Protein AF-A0A7Z9G6P7-F1 (afdb_monomer_lite)

pLDDT: mean 79.87, std 20.91, range [36.34, 98.56]

Radius of gyration: 27.74 Å; chains: 1; bounding box: 66×58×53 Å

Foldseek 3Di:
DDDDDDDDPPDDPVVVVVPDPPPPPVPPPPPPPPVVVVCVVVVHDDDPDDDPADAAEAEAPACCAPPVPQFVNHDPCVVVVVVVVVVVVVCVVVVHHYHYDHDDADPVDPCRCPCVCVVPVRVHSRDD

Sequence (128 aa):
MPSMLRCFTGLPLSLCRMLRPAVCKESVMPPKEDKHAIYERAQLGHALGFGKKPAVIVVDFQLGFTAPEQSPLAGNLDAEVKATNDLIAVARKKNVPIIFTVVGYDPHRQDDAGLWPEKAPSTTEVRH

Secondary structure (DSSP, 8-state):
-------TT---HHHHTTS-SS------------HHHHHHHTT--------SS--EEEES-SHHHH-TTT-TT----HHHHHHHHHHHHHHHHTT--EEEE-----TT-TTTTTTHHHH-GGGTT---

Structure (mmCIF, N/CA/C/O backbone):
data_AF-A0A7Z9G6P7-F1
#
_entry.id   AF-A0A7Z9G6P7-F1
#
loop_
_atom_site.group_PDB
_atom_site.id
_atom_site.type_symbol
_atom_site.label_atom_id
_atom_site.label_alt_id
_atom_site.label_comp_id
_atom_site.label_asym_id
_atom_site.label_entity_id
_atom_site.label_seq_id
_atom_site.pdbx_PDB_ins_code
_atom_site.Cartn_x
_atom_site.Cartn_y
_atom_site.Cartn_z
_atom_site.occupancy
_atom_site.B_iso_or_equiv
_atom_site.auth_seq_id
_atom_site.auth_comp_id
_atom_site.auth_asym_id
_atom_site.auth_atom_id
_atom_site.pdbx_PDB_model_num
ATOM 1 N N . MET A 1 1 ? 49.907 -12.281 -34.747 1.00 37.16 1 MET A N 1
ATOM 2 C CA . MET A 1 1 ? 50.344 -13.301 -33.771 1.00 37.16 1 MET A CA 1
ATOM 3 C C . MET A 1 1 ? 49.206 -13.551 -32.792 1.00 37.16 1 MET A C 1
ATOM 5 O O . MET A 1 1 ? 48.967 -12.678 -31.970 1.00 37.16 1 MET A O 1
ATOM 9 N N . PRO A 1 2 ? 48.446 -14.652 -32.913 1.00 37.75 2 PRO A N 1
ATOM 10 C CA . PRO A 1 2 ? 47.386 -14.969 -31.968 1.00 37.75 2 PRO A CA 1
ATOM 11 C C . PRO A 1 2 ? 47.918 -15.867 -30.845 1.00 37.75 2 PRO A C 1
ATOM 13 O O . PRO A 1 2 ? 48.611 -16.856 -31.089 1.00 37.75 2 PRO A O 1
ATOM 16 N N . SER A 1 3 ? 47.611 -15.478 -29.612 1.00 36.66 3 SER A N 1
ATOM 17 C CA . SER A 1 3 ? 47.942 -16.193 -28.387 1.00 36.66 3 SER A CA 1
ATOM 18 C C . SER A 1 3 ? 47.121 -17.479 -28.264 1.00 36.66 3 SER A C 1
ATOM 20 O O . SER A 1 3 ? 45.916 -17.529 -28.498 1.00 36.66 3 SER A O 1
ATOM 22 N N . MET A 1 4 ? 47.825 -18.547 -27.914 1.00 41.03 4 MET A N 1
ATOM 23 C CA . MET A 1 4 ? 47.335 -19.912 -27.798 1.00 41.03 4 MET A CA 1
ATOM 24 C C . MET A 1 4 ? 46.684 -20.101 -26.417 1.00 41.03 4 MET A C 1
ATOM 26 O O . MET A 1 4 ? 47.379 -20.070 -25.400 1.00 41.03 4 MET A O 1
ATOM 30 N N . LEU A 1 5 ? 45.361 -20.299 -26.365 1.00 39.91 5 LEU A N 1
ATOM 31 C CA . LEU A 1 5 ? 44.680 -20.786 -25.160 1.00 39.91 5 LEU A CA 1
ATOM 32 C C . LEU A 1 5 ? 45.214 -22.190 -24.830 1.00 39.91 5 LEU A C 1
ATOM 34 O O . LEU A 1 5 ? 45.024 -23.134 -25.597 1.00 39.91 5 LEU A O 1
ATOM 38 N N . ARG A 1 6 ? 45.894 -22.335 -23.688 1.00 36.34 6 ARG A N 1
ATOM 39 C CA . ARG A 1 6 ? 46.303 -23.638 -23.150 1.00 36.34 6 ARG A CA 1
ATOM 40 C C . ARG A 1 6 ? 45.119 -24.313 -22.461 1.00 36.34 6 ARG A C 1
ATOM 42 O O . ARG A 1 6 ? 44.501 -23.748 -21.566 1.00 36.34 6 ARG A O 1
ATOM 49 N N . CYS A 1 7 ? 44.851 -25.548 -22.868 1.00 36.34 7 CYS A N 1
ATOM 50 C CA . CYS A 1 7 ? 43.937 -26.468 -22.206 1.00 36.34 7 CYS A CA 1
ATOM 51 C C . CYS A 1 7 ? 44.607 -27.034 -20.936 1.00 36.34 7 CYS A C 1
ATOM 53 O O . CYS A 1 7 ? 45.759 -27.468 -20.987 1.00 36.34 7 CYS A O 1
ATOM 55 N N . PHE A 1 8 ? 43.905 -27.014 -19.800 1.00 48.94 8 PHE A N 1
ATOM 56 C CA . PHE A 1 8 ? 44.474 -27.173 -18.449 1.00 48.94 8 PHE A CA 1
ATOM 57 C C . PHE A 1 8 ? 44.848 -28.611 -18.029 1.00 48.94 8 PHE A C 1
ATOM 59 O O . PHE A 1 8 ? 45.206 -28.824 -16.876 1.00 48.94 8 PHE A O 1
ATOM 66 N N . THR A 1 9 ? 44.775 -29.615 -18.911 1.00 51.06 9 THR A N 1
ATOM 67 C CA . THR A 1 9 ? 44.946 -31.029 -18.502 1.00 51.06 9 THR A CA 1
ATOM 68 C C . THR A 1 9 ? 45.941 -31.848 -19.324 1.00 51.06 9 THR A C 1
ATOM 70 O O . THR A 1 9 ? 46.087 -33.039 -19.074 1.00 51.06 9 THR A O 1
ATOM 73 N N . GLY A 1 10 ? 46.676 -31.247 -20.268 1.00 48.16 10 GLY A N 1
ATOM 74 C CA . GLY A 1 10 ? 47.836 -31.907 -20.892 1.00 48.16 10 GLY A CA 1
ATOM 75 C C . GLY A 1 10 ? 47.554 -33.202 -21.676 1.00 48.16 10 GLY A C 1
ATOM 76 O O . GLY A 1 10 ? 48.486 -33.964 -21.916 1.00 48.16 10 GLY A O 1
ATOM 77 N N . LEU A 1 11 ? 46.310 -33.466 -22.093 1.00 48.34 11 LEU A N 1
ATOM 78 C CA . LEU A 1 11 ? 45.952 -34.644 -22.896 1.00 48.34 11 LEU A CA 1
ATOM 79 C C . LEU A 1 11 ? 45.767 -34.303 -24.390 1.00 48.34 11 LEU A C 1
ATOM 81 O O . LEU A 1 11 ? 45.229 -33.241 -24.716 1.00 48.34 11 LEU A O 1
ATOM 85 N N . PRO A 1 12 ? 46.177 -35.198 -25.314 1.00 46.16 12 PRO A N 1
ATOM 86 C CA . PRO A 1 12 ? 46.027 -34.998 -26.753 1.00 46.16 12 PRO A CA 1
ATOM 87 C C . PRO A 1 12 ? 44.551 -34.977 -27.188 1.00 46.16 12 PRO A C 1
ATOM 89 O O . PRO A 1 12 ? 43.733 -35.784 -26.741 1.00 46.16 12 PRO A O 1
ATOM 92 N N . LEU A 1 13 ? 44.225 -34.072 -28.121 1.00 47.72 13 LEU A N 1
ATOM 93 C CA . LEU A 1 13 ? 42.874 -33.820 -28.659 1.00 47.72 13 LEU A CA 1
ATOM 94 C C . LEU A 1 13 ? 42.152 -35.071 -29.202 1.00 47.72 13 LEU A C 1
ATOM 96 O O . LEU A 1 13 ? 40.922 -35.095 -29.229 1.00 47.72 13 LEU A O 1
ATOM 100 N N . SER A 1 14 ? 42.883 -36.117 -29.599 1.00 49.97 14 SER A N 1
ATOM 101 C CA . SER A 1 14 ? 42.313 -37.369 -30.117 1.00 49.97 14 SER A CA 1
ATOM 102 C C . SER A 1 14 ? 41.596 -38.207 -29.051 1.00 49.97 14 SER A C 1
ATOM 104 O O . SER A 1 14 ? 40.661 -38.933 -29.384 1.00 49.97 14 SER A O 1
ATOM 106 N N . LEU A 1 15 ? 41.974 -38.080 -27.773 1.00 47.81 15 LEU A N 1
ATOM 107 C CA . LEU A 1 15 ? 41.382 -38.853 -26.673 1.00 47.81 15 LEU A CA 1
ATOM 108 C C . LEU A 1 15 ? 40.154 -38.164 -26.052 1.00 47.81 15 LEU A C 1
ATOM 110 O O . LEU A 1 15 ? 39.300 -38.820 -25.460 1.00 47.81 15 LEU A O 1
ATOM 114 N N . CYS A 1 16 ? 40.018 -36.847 -26.238 1.00 42.25 16 CYS A N 1
ATOM 115 C CA . CYS A 1 16 ? 38.896 -36.064 -25.710 1.00 42.25 16 CYS A CA 1
ATOM 116 C C . CYS A 1 16 ? 37.562 -36.410 -26.407 1.00 42.25 16 CYS A C 1
ATOM 118 O O . CYS A 1 16 ? 36.494 -36.314 -25.811 1.00 42.25 16 CYS A O 1
ATOM 120 N N . ARG A 1 17 ? 37.619 -36.887 -27.661 1.00 45.47 17 ARG A N 1
ATOM 121 C CA . ARG A 1 17 ? 36.435 -37.207 -28.479 1.00 45.47 17 ARG A CA 1
ATOM 122 C C . ARG A 1 17 ? 35.805 -38.575 -28.173 1.00 45.47 17 ARG A C 1
ATOM 124 O O . ARG A 1 17 ? 34.693 -38.831 -28.619 1.00 45.47 17 ARG A O 1
ATOM 131 N N . MET A 1 18 ? 36.486 -39.439 -27.413 1.00 51.16 18 MET A N 1
ATOM 132 C CA . MET A 1 18 ? 36.008 -40.793 -27.079 1.00 51.16 18 MET A CA 1
ATOM 133 C C . MET A 1 18 ? 35.390 -40.915 -25.678 1.00 51.16 18 MET A C 1
ATOM 135 O O . MET A 1 18 ? 34.703 -41.894 -25.401 1.00 51.16 18 MET A O 1
ATOM 139 N N . LEU A 1 19 ? 35.562 -39.919 -24.805 1.00 47.78 19 LEU A N 1
ATOM 140 C CA . LEU A 1 19 ? 35.014 -39.922 -23.446 1.00 47.78 19 LEU A CA 1
ATOM 141 C C . LEU A 1 19 ? 33.988 -38.800 -23.261 1.00 47.78 19 LEU A C 1
ATOM 143 O O . LEU A 1 19 ? 34.265 -37.818 -22.578 1.00 47.78 19 LEU A O 1
ATOM 147 N N . ARG A 1 20 ? 32.801 -38.980 -23.864 1.00 43.72 20 ARG A N 1
ATOM 148 C CA . ARG A 1 20 ? 31.453 -38.728 -23.290 1.00 43.72 20 ARG A CA 1
ATOM 149 C C . ARG A 1 20 ? 30.418 -38.368 -24.373 1.00 43.72 20 ARG A C 1
ATOM 151 O O . ARG A 1 20 ? 30.177 -37.191 -24.615 1.00 43.72 20 ARG A O 1
ATOM 158 N N . PRO A 1 21 ? 29.664 -39.352 -24.889 1.00 40.78 21 PRO A N 1
ATOM 159 C CA . PRO A 1 21 ? 28.294 -39.132 -25.345 1.00 40.78 21 PRO A CA 1
ATOM 160 C C . PRO A 1 21 ? 27.253 -39.365 -24.227 1.00 40.78 21 PRO A C 1
ATOM 162 O O . PRO A 1 21 ? 26.067 -39.438 -24.510 1.00 40.78 21 PRO A O 1
ATOM 165 N N . ALA A 1 22 ? 27.654 -39.515 -22.954 1.00 49.94 22 ALA A N 1
ATOM 166 C CA . ALA A 1 22 ? 26.772 -40.072 -21.916 1.00 49.94 22 ALA A CA 1
ATOM 167 C C . ALA A 1 22 ? 26.166 -39.078 -20.900 1.00 49.94 22 ALA A C 1
ATOM 169 O O . ALA A 1 22 ? 25.401 -39.506 -20.041 1.00 49.94 22 ALA A O 1
ATOM 170 N N . VAL A 1 23 ? 26.465 -37.772 -20.946 1.00 50.41 23 VAL A N 1
ATOM 171 C CA . VAL A 1 23 ? 25.858 -36.798 -20.005 1.00 50.41 23 VAL A CA 1
ATOM 172 C C . VAL A 1 23 ? 25.504 -35.485 -20.708 1.00 50.41 23 VAL A C 1
ATOM 174 O O . VAL A 1 23 ? 25.884 -34.403 -20.284 1.00 50.41 23 VAL A O 1
ATOM 177 N N . CYS A 1 24 ? 24.737 -35.578 -21.787 1.00 37.47 24 CYS A N 1
ATOM 178 C CA . CYS A 1 24 ? 23.698 -34.587 -22.048 1.00 37.47 24 CYS A CA 1
ATOM 179 C C . CYS A 1 24 ? 22.376 -35.290 -21.757 1.00 37.47 24 CYS A C 1
ATOM 181 O O . CYS A 1 24 ? 21.621 -35.623 -22.664 1.00 37.47 24 CYS A O 1
ATOM 183 N N . LYS A 1 25 ? 22.118 -35.586 -20.474 1.00 46.53 25 LYS A N 1
ATOM 184 C CA . LYS A 1 25 ? 20.723 -35.696 -20.060 1.00 46.53 25 LYS A CA 1
ATOM 185 C C . LYS A 1 25 ? 20.172 -34.301 -20.272 1.00 46.53 25 LYS A C 1
ATOM 187 O O . LYS A 1 25 ? 20.589 -33.372 -19.584 1.00 46.53 25 LYS A O 1
ATOM 192 N N . GLU A 1 26 ? 19.313 -34.167 -21.269 1.00 43.84 26 GLU A N 1
ATOM 193 C CA . GLU A 1 26 ? 18.326 -33.106 -21.301 1.00 43.84 26 GLU A CA 1
ATOM 194 C C . GLU A 1 26 ? 17.794 -32.986 -19.877 1.00 43.84 26 GLU A C 1
ATOM 196 O O . GLU A 1 26 ? 17.286 -33.962 -19.314 1.00 43.84 26 GLU A O 1
ATOM 201 N N . SER A 1 27 ? 18.078 -31.861 -19.223 1.00 49.44 27 SER A N 1
ATOM 202 C CA . SER A 1 27 ? 17.551 -31.598 -17.898 1.00 49.44 27 SER A CA 1
ATOM 203 C C . SER A 1 27 ? 16.062 -31.394 -18.097 1.00 49.44 27 SER A C 1
ATOM 205 O O . SER A 1 27 ? 15.594 -30.270 -18.274 1.00 49.44 27 SER A O 1
ATOM 207 N N . VAL A 1 28 ? 15.327 -32.501 -18.145 1.00 57.12 28 VAL A N 1
ATOM 208 C CA . VAL A 1 28 ? 13.888 -32.504 -17.982 1.00 57.12 28 VAL A CA 1
ATOM 209 C C . VAL A 1 28 ? 13.688 -31.828 -16.641 1.00 57.12 28 VAL A C 1
ATOM 211 O O . VAL A 1 28 ? 14.011 -32.396 -15.595 1.00 57.12 28 VAL A O 1
ATOM 214 N N . MET A 1 29 ? 13.277 -30.559 -16.684 1.00 52.31 29 MET A N 1
ATOM 215 C CA . MET A 1 29 ? 12.854 -29.871 -15.482 1.00 52.31 29 MET A CA 1
ATOM 216 C C . MET A 1 29 ? 11.806 -30.781 -14.852 1.00 52.31 29 MET A C 1
ATOM 218 O O . MET A 1 29 ? 10.885 -31.193 -15.569 1.00 52.31 29 MET A O 1
ATOM 222 N N . PRO A 1 30 ? 11.959 -31.162 -13.570 1.00 61.66 30 PRO A N 1
ATOM 223 C CA . PRO A 1 30 ? 10.934 -31.957 -12.926 1.00 61.66 30 PRO A CA 1
ATOM 224 C C . PRO A 1 30 ? 9.602 -31.232 -13.145 1.00 61.66 30 PRO A C 1
ATOM 226 O O . PRO A 1 30 ? 9.592 -29.991 -13.113 1.00 61.66 30 PRO A O 1
ATOM 229 N N . PRO A 1 31 ? 8.514 -31.962 -13.456 1.00 68.38 31 PRO A N 1
ATOM 230 C CA . PRO A 1 31 ? 7.209 -31.344 -13.637 1.00 68.38 31 PRO A CA 1
ATOM 231 C C . PRO A 1 31 ? 6.992 -30.373 -12.482 1.00 68.38 31 PRO A C 1
ATOM 233 O O . PRO A 1 31 ? 7.248 -30.744 -11.336 1.00 68.38 31 PRO A O 1
ATOM 236 N N . LYS A 1 32 ? 6.646 -29.115 -12.806 1.00 70.12 32 LYS A N 1
ATOM 237 C CA . LYS A 1 32 ? 6.445 -28.052 -11.812 1.00 70.12 32 LYS A CA 1
ATOM 238 C C . LYS A 1 32 ? 5.507 -28.611 -10.753 1.00 70.12 32 LYS A C 1
ATOM 240 O O . LYS A 1 32 ? 4.323 -28.794 -11.020 1.00 70.12 32 LYS A O 1
ATOM 245 N N . GLU A 1 33 ? 6.075 -28.944 -9.603 1.00 79.25 33 GLU A N 1
ATOM 246 C CA . GLU A 1 33 ? 5.325 -29.514 -8.501 1.00 79.25 33 GLU A CA 1
ATOM 247 C C . GLU A 1 33 ? 4.241 -28.508 -8.108 1.00 79.25 33 GLU A C 1
ATOM 249 O O . GLU A 1 33 ? 4.462 -27.290 -8.145 1.00 79.25 33 GLU A O 1
ATOM 254 N N . ASP A 1 34 ? 3.046 -29.015 -7.816 1.00 91.12 34 ASP A N 1
ATOM 255 C CA . ASP A 1 34 ? 1.922 -28.165 -7.457 1.00 91.12 34 ASP A CA 1
ATOM 256 C C . ASP A 1 34 ? 2.275 -27.353 -6.202 1.00 91.12 34 ASP A C 1
ATOM 258 O O . ASP A 1 34 ? 2.586 -27.903 -5.143 1.00 91.12 34 ASP A O 1
ATOM 262 N N . LYS A 1 35 ? 2.231 -26.021 -6.324 1.00 90.56 35 LYS A N 1
ATOM 263 C CA . LYS A 1 35 ? 2.562 -25.102 -5.229 1.00 90.56 35 LYS A CA 1
ATOM 264 C C . LYS A 1 35 ? 1.661 -25.331 -4.021 1.00 90.56 35 LYS A C 1
ATOM 266 O O . LYS A 1 35 ? 2.136 -25.192 -2.896 1.00 90.56 35 LYS A O 1
ATOM 271 N N . HIS A 1 36 ? 0.398 -25.697 -4.246 1.00 91.06 36 HIS A N 1
ATOM 272 C CA . HIS A 1 36 ? -0.532 -25.996 -3.161 1.00 91.06 36 HIS A CA 1
ATOM 273 C C . HIS A 1 36 ? -0.067 -27.220 -2.372 1.00 91.06 36 HIS A C 1
ATOM 275 O O . HIS A 1 36 ? 0.103 -27.120 -1.160 1.00 91.06 36 HIS A O 1
ATOM 281 N N . ALA A 1 37 ? 0.289 -28.310 -3.054 1.00 92.75 37 ALA A N 1
ATOM 282 C CA . ALA A 1 37 ? 0.836 -29.506 -2.413 1.00 92.75 37 ALA A CA 1
ATOM 283 C C . ALA A 1 37 ? 2.145 -29.229 -1.641 1.00 92.75 37 ALA A C 1
ATOM 285 O O . ALA A 1 37 ? 2.381 -29.803 -0.573 1.00 92.75 37 ALA A O 1
ATOM 286 N N . ILE A 1 38 ? 2.999 -28.326 -2.142 1.00 94.50 38 ILE A N 1
ATOM 287 C CA . ILE A 1 38 ? 4.199 -27.878 -1.416 1.00 94.50 38 ILE A CA 1
ATOM 288 C C . ILE A 1 38 ? 3.813 -27.153 -0.121 1.00 94.50 38 ILE A C 1
ATOM 290 O O . ILE A 1 38 ? 4.346 -27.496 0.936 1.00 94.50 38 ILE A O 1
ATOM 294 N N . TYR A 1 39 ? 2.900 -26.179 -0.182 1.00 94.88 39 TYR A N 1
ATOM 295 C CA . TYR A 1 39 ? 2.476 -25.411 0.992 1.00 94.88 39 TYR A CA 1
ATOM 296 C C . TYR A 1 39 ? 1.749 -26.267 2.029 1.00 94.88 39 TYR A C 1
ATOM 298 O O . TYR A 1 39 ? 2.048 -26.155 3.217 1.00 94.88 39 TYR A O 1
ATOM 306 N N . GLU A 1 40 ? 0.865 -27.161 1.594 1.00 94.44 40 GLU A N 1
ATOM 307 C CA . GLU A 1 40 ? 0.118 -28.063 2.474 1.00 94.44 40 GLU A CA 1
ATOM 308 C C . GLU A 1 40 ? 1.051 -28.994 3.250 1.00 94.44 40 GLU A C 1
ATOM 310 O O . GLU A 1 40 ? 0.994 -29.067 4.480 1.00 94.44 40 GLU A O 1
ATOM 315 N N . ARG A 1 41 ? 1.983 -29.656 2.553 1.00 94.81 41 ARG A N 1
ATOM 316 C CA . ARG A 1 41 ? 3.000 -30.505 3.191 1.00 94.81 41 ARG A CA 1
ATOM 317 C C . ARG A 1 41 ? 3.887 -29.710 4.150 1.00 94.81 41 ARG A C 1
ATOM 319 O O . ARG A 1 41 ? 4.280 -30.239 5.186 1.00 94.81 41 ARG A O 1
ATOM 326 N N . ALA A 1 42 ? 4.193 -28.457 3.814 1.00 95.81 42 ALA A N 1
ATOM 327 C CA . ALA A 1 42 ? 4.973 -27.555 4.657 1.00 95.81 42 ALA A CA 1
ATOM 328 C C . ALA A 1 42 ? 4.169 -26.933 5.815 1.00 95.81 42 ALA A C 1
ATOM 330 O O . ALA A 1 42 ? 4.746 -26.184 6.599 1.00 95.81 42 ALA A O 1
ATOM 331 N N . GLN A 1 43 ? 2.868 -27.228 5.939 1.00 95.75 43 GLN A N 1
ATOM 332 C CA . GLN A 1 43 ? 1.983 -26.635 6.946 1.00 95.75 43 GLN A CA 1
ATOM 333 C C . GLN A 1 43 ? 1.937 -25.097 6.872 1.00 95.75 43 GLN A C 1
ATOM 335 O O . GLN A 1 43 ? 1.915 -24.404 7.888 1.00 95.75 43 GLN A O 1
ATOM 340 N N . LEU A 1 44 ? 1.916 -24.556 5.652 1.00 94.75 44 LEU A N 1
ATOM 341 C CA . LEU A 1 44 ? 1.773 -23.128 5.372 1.00 94.75 44 LEU A CA 1
ATOM 342 C C . LEU A 1 44 ? 0.350 -22.810 4.890 1.00 94.75 44 LEU A C 1
ATOM 344 O O . LEU A 1 44 ? -0.282 -23.624 4.224 1.00 94.75 44 LEU A O 1
ATOM 348 N N . GLY A 1 45 ? -0.144 -21.606 5.201 1.00 92.19 45 GLY A N 1
ATOM 349 C CA . GLY A 1 45 ? -1.475 -21.133 4.780 1.00 92.19 45 GLY A CA 1
ATOM 350 C C . GLY A 1 45 ? -2.578 -21.225 5.842 1.00 92.19 45 GLY A C 1
ATOM 351 O O . GLY A 1 45 ? -3.734 -20.936 5.544 1.00 92.19 45 GLY A O 1
ATOM 352 N N . HIS A 1 46 ? -2.242 -21.589 7.084 1.00 93.50 46 HIS A N 1
ATOM 353 C CA . HIS A 1 46 ? -3.192 -21.592 8.203 1.00 93.50 46 HIS A CA 1
ATOM 354 C C . HIS A 1 46 ? -3.708 -20.184 8.535 1.00 93.50 46 HIS A C 1
ATOM 356 O O . HIS A 1 46 ? -2.978 -19.195 8.449 1.00 93.50 46 HIS A O 1
ATOM 362 N N . ALA A 1 47 ? -4.968 -20.094 8.967 1.00 93.69 47 ALA A N 1
ATOM 363 C CA . ALA A 1 47 ? -5.582 -18.831 9.363 1.00 93.69 47 ALA A CA 1
ATOM 364 C C . ALA A 1 47 ? -5.146 -18.405 10.776 1.00 93.69 47 ALA A C 1
ATOM 366 O O . ALA A 1 47 ? -5.314 -19.154 11.736 1.00 93.69 47 ALA A O 1
ATOM 367 N N . LEU A 1 48 ? -4.648 -17.172 10.915 1.00 93.81 48 LEU A N 1
ATOM 368 C CA . LEU A 1 48 ? -4.277 -16.583 12.214 1.00 93.81 48 LEU A CA 1
ATOM 369 C C . LEU A 1 48 ? -5.422 -15.805 12.890 1.00 93.81 48 LEU A C 1
ATOM 371 O O . LEU A 1 48 ? -5.398 -15.602 14.102 1.00 93.81 48 LEU A O 1
ATOM 375 N N . GLY A 1 49 ? -6.429 -15.373 12.124 1.00 93.94 49 GLY A N 1
ATOM 376 C CA . GLY A 1 49 ? -7.505 -14.502 12.608 1.00 93.94 49 GLY A CA 1
ATOM 377 C C . GLY A 1 49 ? -7.081 -13.036 12.789 1.00 93.94 49 GLY A C 1
ATOM 378 O O . GLY A 1 49 ? -5.991 -12.628 12.390 1.00 93.94 49 GLY A O 1
ATOM 379 N N . PHE A 1 50 ? -7.967 -12.224 13.377 1.00 94.69 50 PHE A N 1
ATOM 380 C CA . PHE A 1 50 ? -7.748 -10.788 13.593 1.00 94.69 50 PHE A CA 1
ATOM 381 C C . PHE A 1 50 ? -7.423 -10.458 15.055 1.00 94.69 50 PHE A C 1
ATOM 383 O O . PHE A 1 50 ? -7.990 -11.030 15.986 1.00 94.69 50 PHE A O 1
ATOM 390 N N . GLY A 1 51 ? -6.538 -9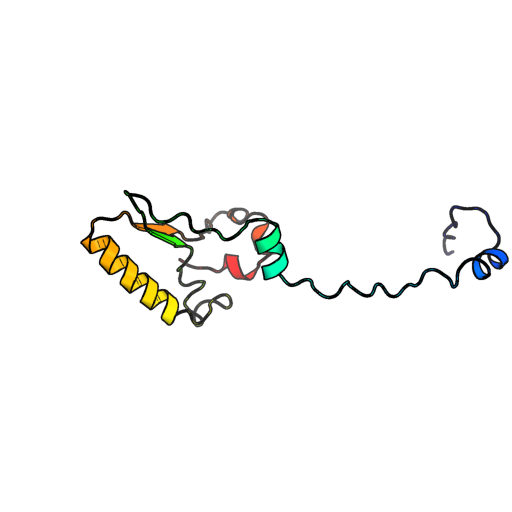.477 15.258 1.00 94.50 51 GLY A N 1
ATOM 391 C CA . GLY A 1 51 ? -6.240 -8.915 16.577 1.00 94.50 51 GLY A CA 1
ATOM 392 C C . GLY A 1 51 ? -7.311 -7.936 17.085 1.00 94.50 51 GLY A C 1
ATOM 393 O O . GLY A 1 51 ? -8.238 -7.561 16.374 1.00 94.50 51 GLY A O 1
ATOM 394 N N . LYS A 1 52 ? -7.156 -7.468 18.332 1.00 95.94 52 LYS A N 1
ATOM 395 C CA . LYS A 1 52 ? -8.109 -6.542 18.987 1.00 95.94 52 LYS A CA 1
ATOM 396 C C . LYS A 1 52 ? -7.903 -5.060 18.643 1.00 95.94 52 LYS A C 1
ATOM 398 O O . LYS A 1 52 ? -8.782 -4.249 18.915 1.00 95.94 52 LYS A O 1
ATOM 403 N N . LYS A 1 53 ? -6.733 -4.693 18.114 1.00 96.38 53 LYS A N 1
ATOM 404 C CA . LYS A 1 53 ? -6.341 -3.308 17.806 1.00 96.38 53 LYS A CA 1
ATOM 405 C C . LYS A 1 53 ? -5.746 -3.249 16.394 1.00 96.38 53 LYS A C 1
ATOM 407 O O . LYS A 1 53 ? -4.529 -3.348 16.260 1.00 96.38 53 LYS A O 1
ATOM 412 N N . PRO A 1 54 ? -6.587 -3.192 15.351 1.00 96.31 54 PRO A N 1
ATOM 413 C CA . PRO A 1 54 ? -6.113 -3.170 13.974 1.00 96.31 54 PRO A CA 1
ATOM 414 C C . PRO A 1 54 ? -5.569 -1.790 13.584 1.00 96.31 54 PRO A C 1
ATOM 416 O O . PRO A 1 54 ? -5.869 -0.785 14.228 1.00 96.31 54 PRO A O 1
ATOM 419 N N . ALA A 1 55 ? -4.819 -1.760 12.486 1.00 97.69 55 ALA A N 1
ATOM 420 C CA . ALA A 1 55 ? -4.446 -0.568 11.733 1.00 97.69 55 ALA A CA 1
ATOM 421 C C . ALA A 1 55 ? -4.535 -0.893 10.233 1.00 97.69 55 ALA A C 1
ATOM 423 O O . ALA A 1 55 ? -4.408 -2.058 9.849 1.00 97.69 55 ALA A O 1
ATOM 424 N N . VAL A 1 56 ? -4.761 0.122 9.399 1.00 98.19 56 VAL A N 1
ATOM 425 C CA . VAL A 1 56 ? -4.743 0.003 7.934 1.00 98.19 56 VAL A CA 1
ATOM 426 C C . VAL A 1 56 ? -3.458 0.633 7.414 1.00 98.19 56 VAL A C 1
ATOM 428 O O . VAL A 1 56 ? -3.171 1.788 7.723 1.00 98.19 56 VAL A O 1
ATOM 431 N N . ILE A 1 57 ? -2.698 -0.114 6.617 1.00 98.19 57 ILE A N 1
ATOM 432 C CA . ILE A 1 57 ? -1.516 0.388 5.913 1.00 98.19 57 ILE A CA 1
ATOM 433 C C . ILE A 1 57 ? -1.816 0.300 4.420 1.00 98.19 57 ILE A C 1
ATOM 435 O O . ILE A 1 57 ? -2.060 -0.789 3.904 1.00 98.19 57 ILE A O 1
ATOM 439 N N . VAL A 1 58 ? -1.838 1.447 3.750 1.00 98.06 58 VAL A N 1
ATOM 440 C CA . VAL A 1 58 ? -2.037 1.558 2.304 1.00 98.06 58 VAL A CA 1
ATOM 441 C C . VAL A 1 58 ? -0.667 1.718 1.671 1.00 98.06 58 VAL A C 1
ATOM 443 O O . VAL A 1 58 ? -0.010 2.740 1.874 1.00 98.06 58 VAL A O 1
ATOM 446 N N . VAL A 1 59 ? -0.237 0.687 0.949 1.00 96.94 59 VAL A N 1
ATOM 447 C CA . VAL A 1 59 ? 1.113 0.619 0.396 1.00 96.94 59 VAL A CA 1
ATOM 448 C C . VAL A 1 59 ? 1.109 1.099 -1.047 1.00 96.94 59 VAL A C 1
ATOM 450 O O . VAL A 1 59 ? 0.473 0.489 -1.900 1.00 96.94 59 VAL A O 1
ATOM 453 N N . ASP A 1 60 ? 1.822 2.195 -1.291 1.00 94.00 60 ASP A N 1
ATOM 454 C CA . ASP A 1 60 ? 2.216 2.694 -2.609 1.00 94.00 60 ASP A CA 1
ATOM 455 C C . ASP A 1 60 ? 1.062 2.950 -3.600 1.00 94.00 60 ASP A C 1
ATOM 457 O O . ASP A 1 60 ? 1.254 2.915 -4.811 1.00 94.00 60 ASP A O 1
ATOM 461 N N . PHE A 1 61 ? -0.126 3.324 -3.114 1.00 95.00 61 PHE A N 1
ATOM 462 C CA . PHE A 1 61 ? -1.219 3.878 -3.939 1.00 95.00 61 PHE A CA 1
ATOM 463 C C . PHE A 1 61 ? -0.983 5.346 -4.329 1.00 95.00 61 PHE A C 1
ATOM 465 O O . PHE A 1 61 ? -1.849 6.207 -4.188 1.00 95.00 61 PHE A O 1
ATOM 472 N N . GLN A 1 62 ? 0.220 5.625 -4.815 1.00 92.19 62 GLN A N 1
ATOM 473 C CA . GLN A 1 62 ? 0.607 6.904 -5.405 1.00 92.19 62 GLN A CA 1
ATOM 474 C C . GLN A 1 62 ? 0.320 6.904 -6.912 1.00 92.19 62 GLN A C 1
ATOM 476 O O . GLN A 1 62 ? 0.242 5.842 -7.537 1.00 92.19 62 GLN A O 1
ATOM 481 N N . LEU A 1 63 ? 0.217 8.095 -7.505 1.00 91.00 63 LEU A N 1
ATOM 482 C CA . LEU A 1 63 ? -0.149 8.267 -8.917 1.00 91.00 63 LEU A CA 1
ATOM 483 C C . LEU A 1 63 ? 0.787 7.512 -9.867 1.00 91.00 63 LEU A C 1
ATOM 485 O O . LEU A 1 63 ? 0.331 6.945 -10.856 1.00 91.00 63 LEU A O 1
ATOM 489 N N . GLY A 1 64 ? 2.072 7.388 -9.517 1.00 89.81 64 GLY A N 1
ATOM 490 C CA . GLY A 1 64 ? 3.034 6.601 -10.292 1.00 89.81 64 GLY A CA 1
ATOM 491 C C . GLY A 1 64 ? 2.651 5.139 -10.543 1.00 89.81 64 GLY A C 1
ATOM 492 O O . GLY A 1 64 ? 3.177 4.554 -11.489 1.00 89.81 64 GLY A O 1
ATOM 493 N N . PHE A 1 65 ? 1.743 4.564 -9.744 1.00 91.56 65 PHE A N 1
ATOM 494 C CA . PHE A 1 65 ? 1.246 3.193 -9.905 1.00 91.56 65 PHE A CA 1
ATOM 495 C C . PHE A 1 65 ? -0.240 3.102 -10.275 1.00 91.56 65 PHE A C 1
ATOM 497 O O . PHE A 1 65 ? -0.665 2.068 -10.791 1.00 91.56 65 PHE A O 1
ATOM 504 N N . THR A 1 66 ? -1.028 4.150 -10.031 1.00 93.12 66 THR A N 1
ATOM 505 C CA . THR A 1 66 ? -2.493 4.119 -10.185 1.00 93.12 66 THR A CA 1
ATOM 506 C C . THR A 1 66 ? -3.027 4.973 -11.332 1.00 93.12 66 THR A C 1
ATOM 508 O O . THR A 1 66 ? -4.199 4.834 -11.668 1.00 93.12 66 THR A O 1
ATOM 511 N N . ALA A 1 67 ? -2.200 5.828 -11.940 1.00 90.62 67 ALA A N 1
ATOM 512 C CA . ALA A 1 67 ? -2.579 6.736 -13.021 1.00 90.62 67 ALA A CA 1
ATOM 513 C C . ALA A 1 67 ? -1.822 6.407 -14.330 1.00 90.62 67 ALA A C 1
ATOM 515 O O . ALA A 1 67 ? -0.736 6.955 -14.565 1.00 90.62 67 ALA A O 1
ATOM 516 N N . PRO A 1 68 ? -2.350 5.505 -15.189 1.00 90.00 68 PRO A N 1
ATOM 517 C CA . PRO A 1 68 ? -1.718 5.095 -16.453 1.00 90.00 68 PRO A CA 1
ATOM 518 C C . PRO A 1 68 ? -1.386 6.247 -17.404 1.00 90.00 68 PRO A C 1
ATOM 520 O O . PRO A 1 68 ? -0.490 6.133 -18.235 1.00 90.00 68 PRO A O 1
ATOM 523 N N . GLU A 1 69 ? -2.100 7.366 -17.294 1.00 88.50 69 GLU A N 1
ATOM 524 C CA . GLU A 1 69 ? -1.858 8.576 -18.075 1.00 88.50 69 GLU A CA 1
ATOM 525 C C . GLU A 1 69 ? -0.650 9.395 -17.591 1.00 88.50 69 GLU A C 1
ATOM 527 O O . GLU A 1 69 ? -0.160 10.249 -18.328 1.00 88.50 69 GLU A O 1
ATOM 532 N N . GLN A 1 70 ? -0.160 9.139 -16.374 1.00 83.94 70 GLN A N 1
ATOM 533 C CA . GLN A 1 70 ? 0.925 9.895 -15.736 1.00 83.94 70 GLN A CA 1
ATOM 534 C C . GLN A 1 70 ? 2.232 9.107 -15.638 1.00 83.94 70 GLN A C 1
ATOM 536 O O . GLN A 1 70 ? 3.294 9.712 -15.503 1.00 83.94 70 GLN A O 1
ATOM 541 N N . SER A 1 71 ? 2.173 7.775 -15.691 1.00 86.75 71 SER A N 1
ATOM 542 C CA . SER A 1 71 ? 3.338 6.917 -15.488 1.00 86.75 71 SER A CA 1
ATOM 543 C C . SER A 1 71 ? 3.248 5.627 -16.304 1.00 86.75 71 SER A C 1
ATOM 545 O O . SER A 1 71 ? 2.232 4.936 -16.242 1.00 86.75 71 SER A O 1
ATOM 547 N N . PRO A 1 72 ? 4.330 5.213 -16.991 1.00 86.50 72 PRO A N 1
ATOM 548 C CA . PRO A 1 72 ? 4.379 3.924 -17.680 1.00 86.50 72 PRO A CA 1
ATOM 549 C C . PRO A 1 72 ? 4.409 2.724 -16.716 1.00 86.50 72 PRO A C 1
ATOM 551 O O . PRO A 1 72 ? 4.254 1.586 -17.155 1.00 86.50 72 PRO A O 1
ATOM 554 N N . LEU A 1 73 ? 4.638 2.954 -15.417 1.00 86.69 73 LEU A N 1
ATOM 555 C CA . LEU A 1 73 ? 4.545 1.923 -14.378 1.00 86.69 73 LEU A CA 1
ATOM 556 C C . LEU A 1 73 ? 3.121 1.695 -13.885 1.00 86.69 73 LEU A C 1
ATOM 558 O O . LEU A 1 73 ? 2.867 0.683 -13.227 1.00 86.69 73 LEU A O 1
ATOM 562 N N . ALA A 1 74 ? 2.220 2.639 -14.145 1.00 90.44 74 ALA A N 1
ATOM 563 C CA . ALA A 1 74 ? 0.889 2.582 -13.592 1.00 90.44 74 ALA A CA 1
ATOM 564 C C . ALA A 1 74 ? 0.015 1.561 -14.324 1.00 90.44 74 ALA A C 1
ATOM 566 O O . ALA A 1 74 ? 0.014 1.454 -15.551 1.00 90.44 74 ALA A O 1
ATOM 567 N N . GLY A 1 75 ? -0.745 0.806 -13.535 1.00 91.56 75 GLY A N 1
ATOM 568 C CA . GLY A 1 75 ? -1.793 -0.083 -14.019 1.00 91.56 75 GLY A CA 1
ATOM 569 C C . GLY A 1 75 ? -3.169 0.553 -13.851 1.00 91.56 75 GLY A C 1
ATOM 570 O O . GLY A 1 75 ? -3.335 1.504 -13.088 1.00 91.56 75 GLY A O 1
ATOM 571 N N . ASN A 1 76 ? -4.179 0.002 -14.529 1.00 94.19 76 ASN A N 1
ATOM 572 C CA . ASN A 1 76 ? -5.562 0.305 -14.171 1.00 94.19 76 ASN A CA 1
ATOM 573 C C . ASN A 1 76 ? -5.887 -0.414 -12.855 1.00 94.19 76 ASN A C 1
ATOM 575 O O . ASN A 1 76 ? -6.058 -1.633 -12.849 1.00 94.19 76 ASN A O 1
ATOM 579 N N . LEU A 1 77 ? -5.933 0.358 -11.769 1.00 95.75 77 LEU A N 1
ATOM 580 C CA . LEU A 1 77 ? -6.203 -0.111 -10.410 1.00 95.75 77 LEU A C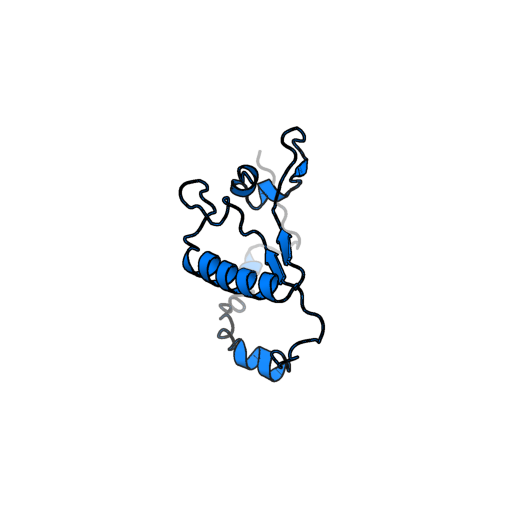A 1
ATOM 581 C C . LEU A 1 77 ? -7.486 0.509 -9.832 1.00 95.75 77 LEU A C 1
ATOM 583 O O . LEU A 1 77 ? -7.633 0.621 -8.615 1.00 95.75 77 LEU A O 1
ATOM 587 N N . ASP A 1 78 ? -8.421 0.950 -10.682 1.00 95.31 78 ASP A N 1
ATOM 588 C CA . ASP A 1 78 ? -9.638 1.654 -10.249 1.00 95.31 78 ASP A CA 1
ATOM 589 C C . ASP A 1 78 ? -10.464 0.831 -9.250 1.00 95.31 78 ASP A C 1
ATOM 591 O O . ASP A 1 78 ? -11.011 1.362 -8.276 1.00 95.31 78 ASP A O 1
ATOM 595 N N . ALA A 1 79 ? -10.541 -0.484 -9.467 1.00 97.50 79 ALA A N 1
ATOM 596 C CA . ALA A 1 79 ? -11.272 -1.393 -8.595 1.00 97.50 79 ALA A CA 1
ATOM 597 C C . ALA A 1 79 ? -10.608 -1.504 -7.213 1.00 97.50 79 ALA A C 1
ATOM 599 O O . ALA A 1 79 ? -11.287 -1.442 -6.184 1.00 97.50 79 ALA A O 1
ATOM 600 N N . GLU A 1 80 ? -9.284 -1.616 -7.176 1.00 97.56 80 GLU A N 1
ATOM 601 C CA . GLU A 1 80 ? -8.479 -1.732 -5.965 1.00 97.56 80 GLU A CA 1
ATOM 602 C C . GLU A 1 80 ? -8.449 -0.412 -5.183 1.00 97.56 80 GLU A C 1
ATOM 604 O O . GLU A 1 80 ? -8.593 -0.415 -3.954 1.00 97.56 80 GLU A O 1
ATOM 609 N N . VAL A 1 81 ? -8.342 0.722 -5.885 1.00 97.12 81 VAL A N 1
ATOM 610 C CA . VAL A 1 81 ? -8.457 2.073 -5.318 1.00 97.12 81 VAL A CA 1
ATOM 611 C C . VAL A 1 81 ? -9.838 2.256 -4.698 1.00 97.12 81 VAL A C 1
ATOM 613 O O . VAL A 1 81 ? -9.946 2.688 -3.548 1.00 97.12 81 VAL A O 1
ATOM 616 N N . LYS A 1 82 ? -10.907 1.864 -5.401 1.00 98.06 82 LYS A N 1
ATOM 617 C CA . LYS A 1 82 ? -12.268 1.925 -4.859 1.00 98.06 82 LYS A CA 1
ATOM 618 C C . LYS A 1 82 ? -12.424 1.052 -3.609 1.00 98.06 82 LYS A C 1
ATOM 620 O O . LYS A 1 82 ? -12.928 1.538 -2.597 1.00 98.06 82 LYS A O 1
ATOM 625 N N . ALA A 1 83 ? -11.988 -0.206 -3.650 1.00 98.38 83 ALA A N 1
ATOM 626 C CA . ALA A 1 83 ? -12.090 -1.120 -2.511 1.00 98.38 83 ALA A CA 1
ATOM 627 C C . ALA A 1 83 ? -11.306 -0.606 -1.291 1.00 98.38 83 ALA A C 1
ATOM 629 O O . ALA A 1 83 ? -11.784 -0.661 -0.155 1.00 98.38 83 ALA A O 1
ATOM 630 N N . THR A 1 84 ? -10.124 -0.037 -1.528 1.00 98.25 84 THR A N 1
ATOM 631 C CA . THR A 1 84 ? -9.302 0.582 -0.484 1.00 98.25 84 THR A CA 1
ATOM 632 C C . THR A 1 84 ? -9.978 1.816 0.105 1.00 98.25 84 THR A C 1
ATOM 634 O O . THR A 1 84 ? -9.992 1.981 1.325 1.00 98.25 84 THR A O 1
ATOM 637 N N . ASN A 1 85 ? -10.620 2.646 -0.720 1.00 98.19 85 ASN A N 1
ATOM 638 C CA . ASN A 1 85 ? -11.407 3.787 -0.251 1.00 98.19 85 ASN A CA 1
ATOM 639 C C . ASN A 1 85 ? -12.597 3.357 0.618 1.00 98.19 85 ASN A C 1
ATOM 641 O O . ASN A 1 85 ? -12.843 3.971 1.661 1.00 98.19 85 ASN A O 1
ATOM 645 N N . ASP A 1 86 ? -13.292 2.281 0.243 1.00 98.50 86 ASP A N 1
ATOM 646 C CA . ASP A 1 86 ? -14.384 1.714 1.040 1.00 98.50 86 ASP A CA 1
ATOM 647 C C . ASP A 1 86 ? -13.867 1.235 2.418 1.00 98.50 86 ASP A C 1
ATOM 649 O O . ASP A 1 86 ? -14.466 1.539 3.456 1.00 98.50 86 ASP A O 1
ATOM 653 N N . LEU A 1 87 ? -12.699 0.577 2.461 1.00 98.06 87 LEU A N 1
ATOM 654 C CA . LEU A 1 87 ? -12.034 0.171 3.707 1.00 98.06 87 LEU A CA 1
ATOM 655 C C . LEU A 1 87 ? -11.618 1.375 4.570 1.00 98.06 87 LEU A C 1
ATOM 657 O O . LEU A 1 87 ? -11.893 1.402 5.773 1.00 98.06 87 LEU A O 1
ATOM 661 N N . ILE A 1 88 ? -10.994 2.390 3.966 1.00 98.44 88 ILE A N 1
ATOM 662 C CA . ILE A 1 88 ? -10.583 3.633 4.638 1.00 98.44 88 ILE A CA 1
ATOM 663 C C . ILE A 1 88 ? -11.794 4.339 5.251 1.00 98.44 88 ILE A C 1
ATOM 665 O O . ILE A 1 88 ? -11.721 4.818 6.384 1.00 98.44 88 ILE A O 1
ATOM 669 N N . ALA A 1 89 ? -12.921 4.395 4.537 1.00 98.56 89 ALA A N 1
ATOM 670 C CA . ALA A 1 89 ? -14.137 5.026 5.035 1.00 98.56 89 ALA A CA 1
ATOM 671 C C . ALA A 1 89 ? -14.640 4.350 6.321 1.00 98.56 89 ALA A C 1
ATOM 673 O O . ALA A 1 89 ? -15.029 5.033 7.273 1.00 98.56 89 ALA A O 1
ATOM 674 N N . VAL A 1 90 ? -14.594 3.017 6.384 1.00 98.25 90 VAL A N 1
ATOM 675 C CA . VAL A 1 90 ? -14.947 2.259 7.593 1.00 98.25 90 VAL A CA 1
ATOM 676 C C . VAL A 1 90 ? -13.919 2.476 8.705 1.00 98.25 90 VAL A C 1
ATOM 678 O O . VAL A 1 90 ? -14.307 2.737 9.845 1.00 98.25 90 VAL A O 1
ATOM 681 N N . ALA A 1 91 ? -12.624 2.427 8.384 1.00 98.00 91 ALA A N 1
ATOM 682 C CA . ALA A 1 91 ? -11.545 2.648 9.344 1.00 98.00 91 ALA A CA 1
ATOM 683 C C . ALA A 1 91 ? -11.651 4.029 10.014 1.00 98.00 91 ALA A C 1
ATOM 685 O O . ALA A 1 91 ? -11.608 4.116 11.243 1.00 98.00 91 ALA A O 1
ATOM 686 N N . ARG A 1 92 ? -11.922 5.088 9.235 1.00 98.25 92 ARG A N 1
ATOM 687 C CA . ARG A 1 92 ? -12.165 6.451 9.743 1.00 98.25 92 ARG A CA 1
ATOM 688 C C . ARG A 1 92 ? -13.358 6.502 10.695 1.00 98.25 92 ARG A C 1
ATOM 690 O O . ARG A 1 92 ? -13.230 7.019 11.798 1.00 98.25 92 ARG A O 1
ATOM 697 N N . LYS A 1 93 ? -14.496 5.900 10.323 1.00 98.25 93 LYS A N 1
ATOM 698 C CA . LYS A 1 93 ? -15.693 5.827 11.190 1.00 98.25 93 LYS A CA 1
ATOM 699 C C . LYS A 1 93 ? -15.431 5.106 12.517 1.00 98.25 93 LYS A C 1
ATOM 701 O O . LYS A 1 93 ? -16.141 5.341 13.490 1.00 98.25 93 LYS A O 1
ATOM 706 N N . LYS A 1 94 ? -14.454 4.198 12.551 1.00 97.38 94 LYS A N 1
ATOM 707 C CA . LYS A 1 94 ? -14.090 3.397 13.727 1.00 97.38 94 LYS A CA 1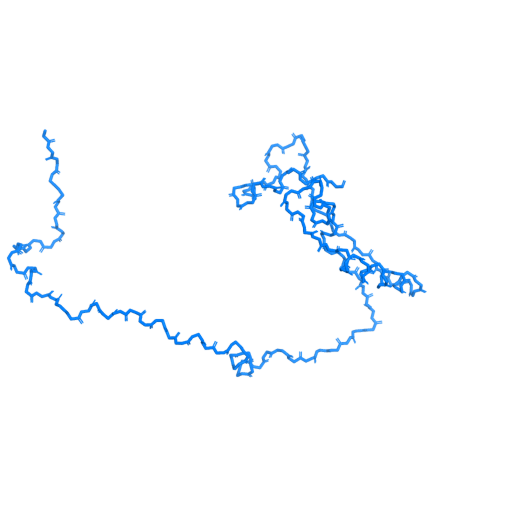
ATOM 708 C C . LYS A 1 94 ? -12.860 3.923 14.472 1.00 97.38 94 LYS A C 1
ATOM 710 O O . LYS A 1 94 ? -12.445 3.278 15.429 1.00 97.38 94 LYS A O 1
ATOM 715 N N . ASN A 1 95 ? -12.303 5.071 14.072 1.00 97.31 95 ASN A N 1
ATOM 716 C CA . ASN A 1 95 ? -11.059 5.626 14.621 1.00 97.31 95 ASN A CA 1
ATOM 717 C C . ASN A 1 95 ? -9.883 4.629 14.583 1.00 97.31 95 ASN A C 1
ATOM 719 O O . ASN A 1 95 ? -9.046 4.596 15.483 1.00 97.31 95 ASN A O 1
ATOM 723 N N . VAL A 1 96 ? -9.836 3.789 13.547 1.00 98.31 96 VAL A N 1
ATOM 724 C CA . VAL A 1 96 ? -8.710 2.886 13.290 1.00 98.31 96 VAL A CA 1
ATOM 725 C C . VAL A 1 96 ? -7.569 3.701 12.667 1.00 98.31 96 VAL A C 1
ATOM 727 O O . VAL A 1 96 ? -7.838 4.480 11.750 1.00 98.31 96 VAL A O 1
ATOM 730 N N . PRO A 1 97 ? -6.309 3.541 13.117 1.00 98.31 97 PRO A N 1
ATOM 731 C CA . PRO A 1 97 ? -5.165 4.205 12.499 1.00 98.31 97 PRO A CA 1
ATOM 732 C C . PRO A 1 97 ? -5.028 3.838 11.020 1.00 98.31 97 PRO A C 1
ATOM 734 O O . PRO A 1 97 ? -5.140 2.665 10.659 1.00 98.31 97 PRO A O 1
ATOM 737 N N . ILE A 1 98 ? -4.762 4.837 10.178 1.00 98.56 98 ILE A N 1
ATOM 738 C CA . ILE A 1 98 ? -4.549 4.670 8.738 1.00 98.56 98 ILE A CA 1
ATOM 739 C C . ILE A 1 98 ? -3.206 5.303 8.388 1.00 98.56 98 ILE A C 1
ATOM 741 O O .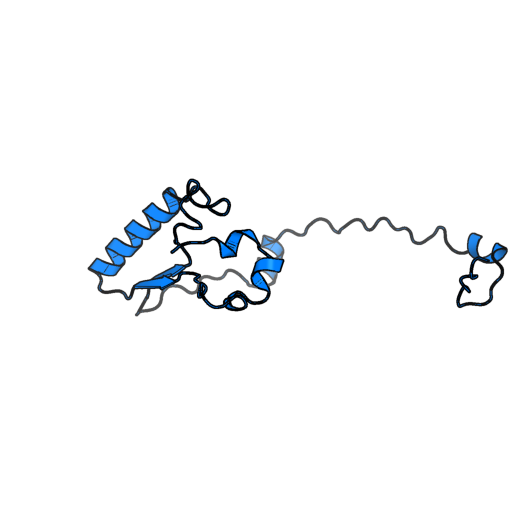 ILE A 1 98 ? -2.978 6.471 8.700 1.00 98.56 98 ILE A O 1
ATOM 745 N N . ILE A 1 99 ? -2.330 4.531 7.753 1.00 98.31 99 ILE A N 1
ATOM 746 C CA . ILE A 1 99 ? -0.979 4.935 7.361 1.00 98.31 99 ILE A CA 1
ATOM 747 C C . ILE A 1 99 ? -0.860 4.756 5.851 1.00 98.31 99 ILE A C 1
ATOM 749 O O . ILE A 1 99 ? -1.196 3.693 5.334 1.00 98.31 99 ILE A O 1
ATOM 753 N N . PHE A 1 100 ? -0.380 5.783 5.157 1.00 97.69 100 PHE A N 1
ATOM 754 C CA . PHE A 1 100 ? -0.078 5.723 3.729 1.00 97.69 100 PHE A CA 1
ATOM 755 C C . PHE A 1 100 ? 1.433 5.693 3.541 1.00 97.69 100 PHE A C 1
ATOM 757 O O . PHE A 1 100 ? 2.144 6.447 4.209 1.00 97.69 100 PHE A O 1
ATOM 764 N N . THR A 1 101 ? 1.913 4.842 2.638 1.00 96.12 101 THR A N 1
ATOM 765 C CA . THR A 1 101 ? 3.300 4.879 2.171 1.00 96.12 101 THR A CA 1
ATOM 766 C C . THR A 1 101 ? 3.353 5.420 0.754 1.00 96.12 101 THR A C 1
ATOM 768 O O . THR A 1 101 ? 2.447 5.198 -0.052 1.00 96.12 101 THR A O 1
ATOM 771 N N . VAL A 1 102 ? 4.422 6.155 0.476 1.00 92.69 102 VAL A N 1
ATOM 772 C CA . VAL A 1 102 ? 4.755 6.693 -0.838 1.00 92.69 102 VAL A CA 1
ATOM 773 C C . VAL A 1 102 ? 6.251 6.505 -1.021 1.00 92.69 102 VAL A C 1
ATOM 775 O O . VAL A 1 102 ? 7.017 6.639 -0.062 1.00 92.69 102 VAL A O 1
ATOM 778 N N . VAL A 1 103 ? 6.657 6.203 -2.249 1.00 89.94 103 VAL A N 1
ATOM 779 C CA . VAL A 1 103 ? 8.068 6.173 -2.625 1.00 89.94 103 VAL A CA 1
ATOM 780 C C . VAL A 1 103 ? 8.398 7.553 -3.173 1.00 89.94 103 VAL A C 1
ATOM 782 O O . VAL A 1 103 ? 7.756 8.040 -4.097 1.00 89.94 103 VAL A O 1
ATOM 785 N N . GLY A 1 104 ? 9.375 8.214 -2.571 1.00 88.12 104 GLY A N 1
ATOM 786 C CA . GLY A 1 104 ? 9.819 9.531 -2.998 1.00 88.12 104 GLY A CA 1
ATOM 787 C C . GLY A 1 104 ? 11.328 9.621 -2.891 1.00 88.12 104 GLY A C 1
ATOM 788 O O . GLY A 1 104 ? 11.914 9.035 -1.982 1.00 88.12 104 GLY A O 1
ATOM 789 N N . TYR A 1 105 ? 11.922 10.352 -3.826 1.00 87.50 105 TYR A N 1
ATOM 790 C CA . TYR A 1 105 ? 13.347 10.650 -3.857 1.00 87.50 105 TYR A CA 1
ATOM 791 C C . TYR A 1 105 ? 13.541 12.163 -3.795 1.00 87.50 105 TYR A C 1
ATOM 793 O O . TYR A 1 105 ? 12.748 12.916 -4.366 1.00 87.50 105 TYR A O 1
ATOM 801 N N . ASP A 1 106 ? 14.589 12.609 -3.114 1.00 87.81 106 ASP A N 1
ATOM 802 C CA . ASP A 1 106 ? 14.983 14.011 -3.072 1.00 87.81 106 ASP A CA 1
ATOM 803 C C . ASP A 1 106 ? 15.465 14.461 -4.468 1.00 87.81 106 ASP A C 1
ATOM 805 O O . ASP A 1 106 ? 16.488 13.971 -4.958 1.00 87.81 106 ASP A O 1
ATOM 809 N N . PRO A 1 107 ? 14.782 15.422 -5.123 1.00 83.06 107 PRO A N 1
ATOM 810 C CA . PRO A 1 107 ? 15.148 15.877 -6.464 1.00 83.06 107 PRO A CA 1
ATOM 811 C C . PRO A 1 107 ? 16.509 16.589 -6.512 1.00 83.06 107 PRO A C 1
ATOM 813 O O . PRO A 1 107 ? 17.067 16.782 -7.594 1.00 83.06 107 PRO A O 1
ATOM 816 N N . HIS A 1 108 ? 17.051 17.000 -5.364 1.00 87.38 108 HIS A N 1
ATOM 817 C CA . HIS A 1 108 ? 18.358 17.642 -5.253 1.00 87.38 108 HIS A CA 1
ATOM 818 C C . HIS A 1 108 ? 19.498 16.650 -4.992 1.00 87.38 108 HIS A C 1
ATOM 820 O O . HIS A 1 108 ? 20.666 17.048 -5.014 1.00 87.38 108 HIS A O 1
ATOM 826 N N . ARG A 1 109 ? 19.192 15.364 -4.784 1.00 85.12 109 ARG A N 1
ATOM 827 C CA . ARG A 1 109 ? 20.173 14.305 -4.525 1.00 85.12 109 ARG A CA 1
ATOM 828 C C . ARG A 1 109 ? 20.128 13.252 -5.628 1.00 85.12 109 ARG A C 1
ATOM 830 O O . ARG A 1 109 ? 19.225 12.429 -5.705 1.00 85.12 109 ARG A O 1
ATOM 837 N N . GLN A 1 110 ? 21.155 13.249 -6.477 1.00 76.12 110 GLN A N 1
ATOM 838 C CA . GLN A 1 110 ? 21.251 12.318 -7.611 1.00 76.12 110 GLN A CA 1
ATOM 839 C C . GLN A 1 110 ? 21.403 10.846 -7.189 1.00 76.12 110 GLN A C 1
ATOM 841 O O . GLN A 1 110 ? 21.129 9.951 -7.981 1.00 76.12 110 GLN A O 1
ATOM 846 N N . ASP A 1 111 ? 21.841 10.595 -5.956 1.00 86.12 111 ASP A N 1
ATOM 847 C CA . ASP A 1 111 ? 22.110 9.276 -5.383 1.00 86.12 111 ASP A CA 1
ATOM 848 C C . ASP A 1 111 ? 20.996 8.771 -4.450 1.00 86.12 111 ASP A C 1
ATOM 850 O O . ASP A 1 111 ? 21.128 7.690 -3.878 1.00 86.12 111 ASP A O 1
ATOM 854 N N . ASP A 1 112 ? 19.899 9.518 -4.284 1.00 88.88 112 ASP A N 1
ATOM 855 C CA . ASP A 1 112 ? 18.876 9.221 -3.271 1.00 88.88 112 ASP A CA 1
ATOM 856 C C . ASP A 1 112 ? 18.138 7.899 -3.525 1.00 88.88 112 ASP A C 1
ATOM 858 O O . ASP A 1 112 ? 17.805 7.159 -2.601 1.00 88.88 112 ASP A O 1
ATOM 862 N N . ALA A 1 113 ? 17.967 7.546 -4.801 1.00 87.25 113 ALA A N 1
ATOM 863 C CA . ALA A 1 113 ? 17.399 6.266 -5.214 1.00 87.25 113 ALA A CA 1
ATOM 864 C C . ALA A 1 113 ? 18.396 5.089 -5.141 1.00 87.25 113 ALA A C 1
ATOM 866 O O . ALA A 1 113 ? 18.015 3.935 -5.366 1.00 87.25 113 ALA A O 1
ATOM 867 N N . GLY A 1 114 ? 19.672 5.346 -4.831 1.00 90.06 114 GLY A N 1
ATOM 868 C CA . GLY A 1 114 ? 20.729 4.336 -4.796 1.00 90.06 114 GLY A CA 1
ATOM 869 C C . GLY A 1 114 ? 20.824 3.537 -6.102 1.00 90.06 114 GLY A C 1
ATOM 870 O O . GLY A 1 114 ? 20.833 4.102 -7.190 1.00 90.06 114 GLY A O 1
ATOM 871 N N . LEU A 1 115 ? 20.867 2.204 -5.991 1.00 91.06 115 LEU A N 1
ATOM 872 C CA . LEU A 1 115 ? 20.925 1.279 -7.139 1.00 91.06 115 LEU A CA 1
ATOM 873 C C . LEU A 1 115 ? 19.548 0.973 -7.750 1.00 91.06 115 LEU A C 1
ATOM 875 O O . LEU A 1 115 ? 19.449 0.243 -8.736 1.00 91.06 115 LEU A O 1
ATOM 879 N N . TRP A 1 116 ? 18.460 1.468 -7.156 1.00 88.88 116 TRP A N 1
ATOM 880 C CA . TRP A 1 116 ? 17.109 1.148 -7.614 1.00 88.88 116 TRP A CA 1
ATOM 881 C C . TRP A 1 116 ? 16.834 1.525 -9.081 1.00 88.88 116 TRP A C 1
ATOM 883 O O . TRP A 1 116 ? 16.232 0.705 -9.782 1.00 88.88 116 TRP A O 1
ATOM 893 N N . PRO A 1 117 ? 17.334 2.662 -9.606 1.00 87.50 117 PRO A N 1
ATOM 894 C CA . PRO A 1 117 ? 17.163 3.014 -11.012 1.00 87.50 117 PRO A CA 1
ATOM 895 C C . PRO A 1 117 ? 17.818 2.014 -11.975 1.00 87.50 117 PRO A C 1
ATOM 897 O O . PRO A 1 117 ? 17.336 1.854 -13.089 1.00 87.50 117 PRO A O 1
ATOM 900 N N . GLU A 1 118 ? 18.867 1.292 -11.562 1.00 89.88 118 GLU A N 1
ATOM 901 C CA . GLU A 1 118 ? 19.480 0.243 -12.397 1.00 89.88 118 GLU A CA 1
ATOM 902 C C . GLU A 1 118 ? 18.550 -0.965 -12.563 1.00 89.88 118 GLU A C 1
ATOM 904 O O . GLU A 1 118 ? 18.526 -1.615 -13.608 1.00 89.88 118 GLU A O 1
ATOM 909 N N . LYS A 1 119 ? 17.760 -1.262 -11.527 1.00 88.12 119 LYS A N 1
ATOM 910 C CA . LYS A 1 119 ? 16.803 -2.371 -11.523 1.00 88.1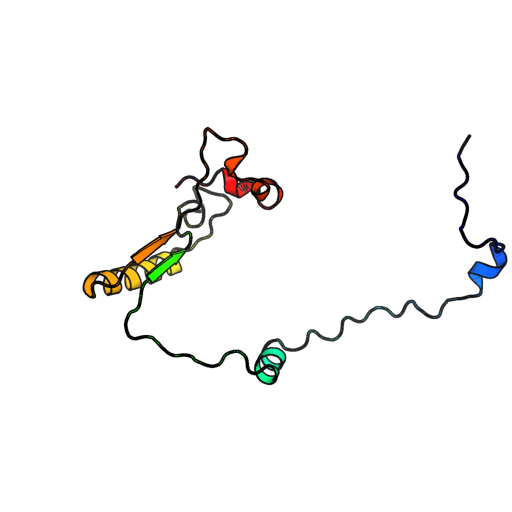2 119 LYS A CA 1
ATOM 911 C C . LYS A 1 119 ? 15.468 -1.984 -12.157 1.00 88.12 119 LYS A C 1
ATOM 913 O O . LYS A 1 119 ? 14.850 -2.812 -12.824 1.00 88.12 119 LYS A O 1
ATOM 918 N N . ALA A 1 120 ? 15.001 -0.767 -11.901 1.00 85.00 120 ALA A N 1
ATOM 919 C CA . ALA A 1 120 ? 13.684 -0.291 -12.303 1.00 85.00 120 ALA A CA 1
ATOM 920 C C . ALA A 1 120 ? 13.747 1.186 -12.741 1.00 85.00 120 ALA A C 1
ATOM 922 O O . ALA A 1 120 ? 13.297 2.063 -12.002 1.00 85.00 120 ALA A O 1
ATOM 923 N N . PRO A 1 121 ? 14.276 1.479 -13.943 1.00 82.94 121 PRO A N 1
ATOM 924 C CA . PRO A 1 121 ? 14.552 2.850 -14.381 1.00 82.94 121 PRO A CA 1
ATOM 925 C C . PRO A 1 121 ? 13.336 3.780 -14.359 1.00 82.94 121 PRO A C 1
ATOM 927 O O . PRO A 1 121 ? 13.461 4.952 -14.037 1.00 82.94 121 PRO A O 1
ATOM 930 N N . SER A 1 122 ? 12.142 3.261 -14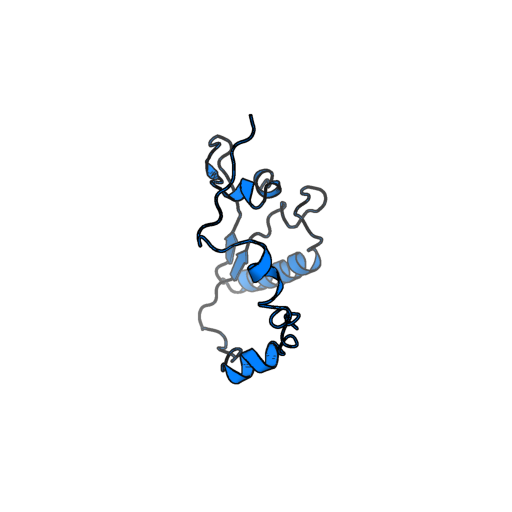.640 1.00 77.81 122 SER A N 1
ATOM 931 C CA . SER A 1 122 ? 10.900 4.040 -14.687 1.00 77.81 122 SER A CA 1
ATOM 932 C C . SER A 1 122 ? 10.389 4.508 -13.317 1.00 77.81 122 SER A C 1
ATOM 934 O O . SER A 1 122 ? 9.414 5.249 -13.254 1.00 77.81 122 SER A O 1
ATOM 936 N N . THR A 1 123 ? 11.014 4.085 -12.211 1.00 73.81 123 THR A N 1
ATOM 937 C CA . THR A 1 123 ? 10.587 4.447 -10.845 1.00 73.81 123 THR A CA 1
ATOM 938 C C . THR A 1 123 ? 11.143 5.784 -10.352 1.00 73.81 123 THR A C 1
ATOM 940 O O . THR A 1 123 ? 10.654 6.301 -9.354 1.00 73.81 123 THR A O 1
ATOM 943 N N . THR A 1 124 ? 12.123 6.378 -11.038 1.00 66.44 124 THR A N 1
ATOM 944 C CA . THR A 1 124 ? 12.700 7.685 -10.662 1.00 66.44 124 THR A CA 1
ATOM 945 C C . THR A 1 124 ? 11.849 8.873 -11.096 1.00 66.44 124 THR A C 1
ATOM 947 O O . THR A 1 124 ? 12.022 9.975 -10.583 1.00 66.44 124 THR A O 1
ATOM 950 N N . GLU A 1 125 ? 10.918 8.656 -12.023 1.00 60.69 125 GLU A N 1
ATOM 951 C CA . GLU A 1 125 ? 10.005 9.681 -12.541 1.00 60.69 125 GLU A CA 1
ATOM 952 C C . GLU A 1 125 ? 8.675 9.726 -11.774 1.00 60.69 125 GLU A C 1
ATOM 954 O O . GLU A 1 125 ? 7.787 10.515 -12.104 1.00 60.69 125 GLU A O 1
ATOM 959 N N . VAL A 1 126 ? 8.528 8.887 -10.742 1.00 58.34 126 VAL A N 1
ATOM 960 C CA . VAL A 1 126 ? 7.304 8.783 -9.949 1.00 58.34 126 VAL A CA 1
ATOM 961 C C . VAL A 1 126 ? 7.138 10.048 -9.110 1.00 58.34 126 VAL A C 1
ATOM 963 O O . VAL A 1 126 ? 7.780 10.240 -8.078 1.00 58.34 126 VAL A O 1
ATOM 966 N N . ARG A 1 127 ? 6.266 10.939 -9.587 1.00 54.28 127 ARG A N 1
ATOM 967 C CA . ARG A 1 127 ? 5.796 12.100 -8.832 1.00 54.28 127 ARG A CA 1
ATOM 968 C C . ARG A 1 127 ? 4.725 11.659 -7.835 1.00 54.28 127 ARG A C 1
ATOM 970 O O . ARG A 1 127 ? 3.889 10.812 -8.155 1.00 54.28 127 ARG A O 1
ATOM 977 N N . HIS A 1 128 ? 4.805 12.221 -6.634 1.00 52.69 128 HIS A N 1
ATOM 978 C CA . HIS A 1 128 ? 3.868 11.988 -5.533 1.00 52.69 128 HIS A CA 1
ATOM 979 C C . HIS A 1 128 ? 2.499 12.605 -5.833 1.00 52.69 128 HIS A C 1
ATOM 981 O O . HIS A 1 128 ? 2.479 13.728 -6.391 1.00 52.69 128 HIS A O 1
#